Protein AF-A0A3P2A3B5-F1 (afdb_monomer)

pLDDT: mean 87.01, std 9.52, range [35.66, 97.44]

Structure (mmCIF, N/CA/C/O backbone):
data_AF-A0A3P2A3B5-F1
#
_entry.id   AF-A0A3P2A3B5-F1
#
loop_
_atom_site.group_PDB
_atom_site.id
_atom_site.type_symbol
_atom_site.label_atom_id
_atom_site.label_alt_id
_atom_site.label_comp_id
_atom_site.label_asym_id
_atom_site.label_entity_id
_atom_site.label_seq_id
_atom_site.pdbx_PDB_ins_code
_atom_site.Cartn_x
_atom_site.Cartn_y
_atom_site.Cartn_z
_atom_site.occupancy
_atom_site.B_iso_or_equiv
_atom_site.auth_seq_id
_atom_site.auth_comp_id
_atom_site.auth_asym_id
_atom_site.auth_atom_id
_atom_site.pdbx_PDB_model_num
ATOM 1 N N . MET A 1 1 ? 4.457 19.089 -6.928 1.00 35.66 1 MET A N 1
ATOM 2 C CA . MET A 1 1 ? 4.821 18.981 -5.502 1.00 35.66 1 MET A CA 1
ATOM 3 C C . MET A 1 1 ? 4.713 17.513 -5.157 1.00 35.66 1 MET A C 1
ATOM 5 O O . MET A 1 1 ? 3.643 16.968 -5.370 1.00 35.66 1 MET A O 1
ATOM 9 N N . SER A 1 2 ? 5.807 16.850 -4.789 1.00 44.03 2 SER A N 1
ATOM 10 C CA . SER A 1 2 ? 5.736 15.463 -4.327 1.00 44.03 2 SER A CA 1
ATOM 11 C C . SER A 1 2 ? 5.389 15.504 -2.839 1.00 44.03 2 SER A C 1
ATOM 13 O O . SER A 1 2 ? 6.203 16.031 -2.078 1.00 44.03 2 SER A O 1
ATOM 15 N N . SER A 1 3 ? 4.203 15.046 -2.427 1.00 58.97 3 SER A N 1
ATOM 16 C CA . SER A 1 3 ? 3.959 14.817 -0.999 1.00 58.97 3 SER A CA 1
ATOM 17 C C . SER A 1 3 ? 4.883 13.695 -0.521 1.00 58.97 3 SER A C 1
ATOM 19 O O . SER A 1 3 ? 5.291 12.830 -1.297 1.00 58.97 3 SER A O 1
ATOM 21 N N . ASN A 1 4 ? 5.340 13.778 0.721 1.00 73.75 4 ASN A N 1
ATOM 22 C CA . ASN A 1 4 ? 5.892 12.607 1.387 1.00 73.75 4 ASN A CA 1
ATOM 23 C C . ASN A 1 4 ? 4.712 11.830 1.991 1.00 73.75 4 ASN A C 1
ATOM 25 O O . ASN A 1 4 ? 3.671 12.429 2.267 1.00 73.75 4 ASN A O 1
ATOM 29 N N . GLY A 1 5 ? 4.843 10.512 2.109 1.00 86.31 5 GLY A N 1
ATOM 30 C CA . GLY A 1 5 ? 3.775 9.649 2.602 1.00 86.31 5 GLY A CA 1
ATOM 31 C C . GLY A 1 5 ? 3.899 8.206 2.123 1.00 86.31 5 GLY A C 1
ATOM 32 O O . GLY A 1 5 ? 4.906 7.806 1.524 1.00 86.31 5 GLY A O 1
ATOM 33 N N . ILE A 1 6 ? 2.848 7.429 2.383 1.00 91.50 6 ILE A N 1
ATOM 34 C CA . ILE A 1 6 ? 2.740 6.025 1.977 1.00 91.50 6 ILE A CA 1
ATOM 35 C C . ILE A 1 6 ? 1.790 5.929 0.787 1.00 91.50 6 ILE A C 1
ATOM 37 O O . ILE A 1 6 ? 0.634 6.336 0.873 1.00 91.50 6 ILE A O 1
ATOM 41 N N . TYR A 1 7 ? 2.268 5.374 -0.318 1.00 93.62 7 TYR A N 1
ATOM 42 C CA . TYR A 1 7 ? 1.495 5.182 -1.538 1.00 93.62 7 TYR A CA 1
ATOM 43 C C . TYR A 1 7 ? 1.184 3.704 -1.712 1.00 93.62 7 TYR A C 1
ATOM 45 O O . TYR A 1 7 ? 2.052 2.863 -1.493 1.00 93.62 7 TYR A O 1
ATOM 53 N N . VAL A 1 8 ? -0.046 3.383 -2.097 1.00 95.25 8 VAL A N 1
ATOM 54 C CA . VAL A 1 8 ? -0.496 2.003 -2.294 1.00 95.25 8 VAL A CA 1
ATOM 55 C C . VAL A 1 8 ? -1.197 1.892 -3.638 1.00 95.25 8 VAL A C 1
ATOM 57 O O . VAL A 1 8 ? -2.113 2.668 -3.911 1.00 95.25 8 VAL A O 1
ATOM 60 N N . TRP A 1 9 ? -0.799 0.922 -4.461 1.00 96.19 9 TRP A N 1
ATOM 61 C CA . TRP A 1 9 ? -1.444 0.629 -5.744 1.00 96.19 9 TRP A CA 1
ATOM 62 C C . TRP A 1 9 ? -1.491 -0.872 -6.035 1.00 96.19 9 TRP A C 1
ATOM 64 O O . TRP A 1 9 ? -0.758 -1.669 -5.454 1.00 96.19 9 TRP A O 1
ATOM 74 N N . ASP A 1 10 ? -2.362 -1.267 -6.961 1.00 96.81 10 ASP A N 1
ATOM 75 C CA . ASP A 1 10 ? -2.476 -2.657 -7.413 1.00 96.81 10 ASP A CA 1
ATOM 76 C C . ASP A 1 10 ? -1.319 -3.041 -8.340 1.00 96.81 10 ASP A C 1
ATOM 78 O O . ASP A 1 10 ? -1.033 -2.337 -9.311 1.00 96.81 10 ASP A O 1
ATOM 82 N N . ALA A 1 11 ? -0.702 -4.199 -8.096 1.00 96.50 11 ALA A N 1
ATOM 83 C CA . ALA A 1 11 ? 0.395 -4.738 -8.894 1.00 96.50 11 ALA A CA 1
ATOM 84 C C . ALA A 1 11 ? 0.127 -4.784 -10.413 1.00 96.50 11 ALA A C 1
ATOM 86 O O . ALA A 1 11 ? 1.076 -4.752 -11.200 1.00 96.50 11 ALA A O 1
ATOM 87 N N . LYS A 1 12 ? -1.139 -4.798 -10.859 1.00 95.44 12 LYS A N 1
ATOM 88 C CA . LYS A 1 12 ? -1.506 -4.694 -12.285 1.00 95.44 12 LYS A CA 1
ATOM 89 C C . LYS A 1 12 ? -0.997 -3.414 -12.967 1.00 95.44 12 LYS A C 1
ATOM 91 O O . LYS A 1 12 ? -0.871 -3.395 -14.189 1.00 95.44 12 LYS A O 1
ATOM 96 N N . TYR A 1 13 ? -0.702 -2.364 -12.198 1.00 94.81 13 TYR A N 1
ATOM 97 C CA . TYR A 1 13 ? -0.122 -1.106 -12.684 1.00 94.81 13 TYR A CA 1
ATOM 98 C C . TYR A 1 13 ? 1.406 -1.109 -12.748 1.00 94.81 13 TYR A C 1
ATOM 100 O O . TYR A 1 13 ? 2.000 -0.163 -13.262 1.00 94.81 13 TYR A O 1
ATOM 108 N N . GLY A 1 14 ? 2.038 -2.181 -12.273 1.00 95.62 14 GLY A N 1
ATOM 109 C CA . GLY A 1 14 ? 3.481 -2.361 -12.281 1.00 95.62 14 GLY A CA 1
ATOM 110 C C . GLY A 1 14 ? 4.005 -2.792 -10.917 1.00 95.62 14 GLY A C 1
ATOM 111 O O . GLY A 1 14 ? 3.583 -2.278 -9.880 1.00 95.62 14 GLY A O 1
ATOM 112 N N . ILE A 1 15 ? 4.964 -3.717 -10.947 1.00 97.00 15 ILE A N 1
ATOM 113 C CA . ILE A 1 15 ? 5.754 -4.137 -9.789 1.00 97.00 15 ILE A CA 1
ATOM 114 C C . ILE A 1 15 ? 7.170 -3.587 -10.005 1.00 97.00 15 ILE A C 1
ATOM 116 O O . ILE A 1 15 ? 7.829 -4.016 -10.959 1.00 97.00 15 ILE A O 1
ATOM 120 N N . PRO A 1 16 ? 7.624 -2.622 -9.190 1.00 97.00 16 PRO A N 1
ATOM 121 C CA . PRO A 1 16 ? 8.954 -2.043 -9.330 1.00 97.00 16 PRO A CA 1
ATOM 122 C C . PRO A 1 16 ? 10.035 -3.051 -8.934 1.00 97.00 16 PRO A C 1
ATOM 124 O O . PRO A 1 16 ? 9.832 -3.873 -8.040 1.00 97.00 16 PRO A O 1
ATOM 127 N N . LYS A 1 17 ? 11.199 -2.962 -9.578 1.00 96.44 17 LYS A N 1
ATOM 128 C CA . LYS A 1 17 ? 12.405 -3.720 -9.206 1.00 96.44 17 LYS A CA 1
ATOM 129 C C . LYS A 1 17 ? 13.457 -2.868 -8.508 1.00 96.44 17 LYS A C 1
ATOM 131 O O . LYS A 1 17 ? 14.402 -3.423 -7.962 1.00 96.44 17 LYS A O 1
ATOM 136 N N . THR A 1 18 ? 13.306 -1.549 -8.580 1.00 96.75 18 THR A N 1
ATOM 137 C CA . THR A 1 18 ? 14.176 -0.571 -7.929 1.00 96.75 18 THR A CA 1
ATOM 138 C C . THR A 1 18 ? 13.355 0.578 -7.360 1.00 96.75 18 THR A C 1
ATOM 140 O O . THR A 1 18 ? 12.208 0.815 -7.765 1.00 96.75 18 THR A O 1
ATOM 143 N N . TYR A 1 19 ? 13.953 1.338 -6.450 1.00 95.00 19 TYR A N 1
ATOM 144 C CA . TYR A 1 19 ? 13.339 2.520 -5.855 1.00 95.00 19 TYR A CA 1
ATOM 145 C C . TYR A 1 19 ? 13.008 3.586 -6.911 1.00 95.00 19 TYR A C 1
ATOM 147 O O . TYR A 1 19 ? 11.932 4.187 -6.907 1.00 95.00 19 TYR A O 1
ATOM 155 N N . GLU A 1 20 ? 13.899 3.782 -7.887 1.00 95.19 20 GLU A N 1
ATOM 156 C CA . GLU A 1 20 ? 13.670 4.721 -8.988 1.00 95.19 20 GLU A CA 1
ATOM 157 C C . GLU A 1 20 ? 12.496 4.285 -9.883 1.00 95.19 20 GLU A C 1
ATOM 159 O O . GLU A 1 20 ? 11.712 5.123 -10.341 1.00 95.19 20 GLU A O 1
ATOM 164 N N . GLU A 1 21 ? 12.339 2.980 -10.127 1.00 97.00 21 GLU A N 1
ATOM 165 C CA . GLU A 1 21 ? 11.176 2.451 -10.844 1.00 97.00 21 GLU A CA 1
ATOM 166 C C . GLU A 1 21 ? 9.877 2.691 -10.070 1.00 97.00 21 GLU A C 1
ATOM 168 O O . GLU A 1 21 ? 8.880 3.067 -10.687 1.00 97.00 21 GLU A O 1
ATOM 1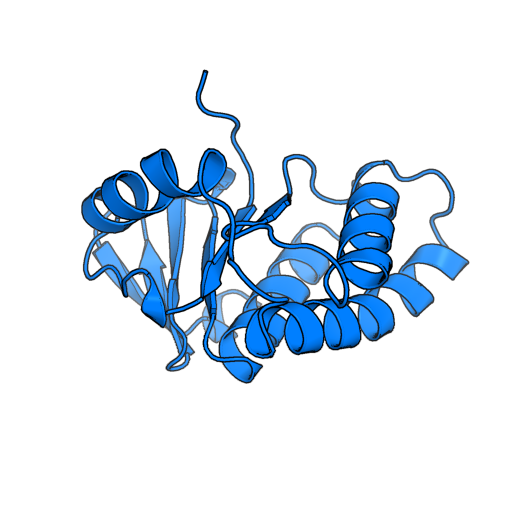73 N N . ALA A 1 22 ? 9.887 2.556 -8.740 1.00 95.88 22 ALA A N 1
ATOM 174 C CA . ALA A 1 22 ? 8.717 2.843 -7.912 1.00 95.88 22 ALA A CA 1
ATOM 175 C C . ALA A 1 22 ? 8.251 4.299 -8.076 1.00 95.88 22 ALA A C 1
ATOM 177 O O . ALA A 1 22 ? 7.066 4.530 -8.308 1.00 95.88 22 ALA A O 1
ATOM 178 N N . ILE A 1 23 ? 9.172 5.272 -8.085 1.00 93.31 23 ILE A N 1
ATOM 179 C CA . ILE A 1 23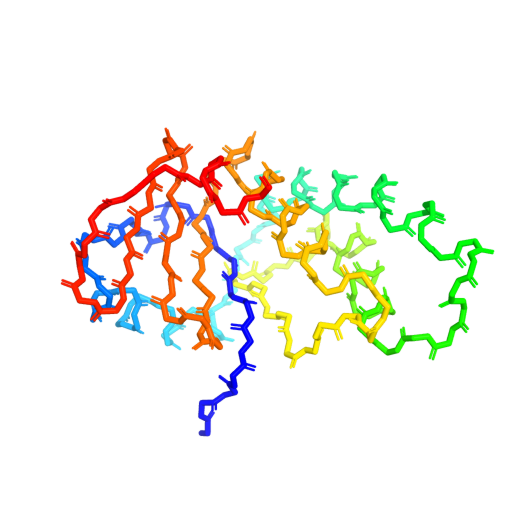 ? 8.851 6.690 -8.346 1.00 93.31 23 ILE A CA 1
ATOM 180 C C . ILE A 1 23 ? 8.229 6.873 -9.737 1.00 93.31 23 ILE A C 1
ATOM 182 O O . ILE A 1 23 ? 7.235 7.587 -9.893 1.00 93.31 23 ILE A O 1
ATOM 186 N N . LYS A 1 24 ? 8.819 6.248 -10.765 1.00 94.31 24 LYS A N 1
ATOM 187 C CA . LYS A 1 24 ? 8.344 6.361 -12.154 1.00 94.31 24 LYS A CA 1
ATOM 188 C C . LYS A 1 24 ? 6.954 5.758 -12.341 1.00 94.31 24 LYS A C 1
ATOM 190 O O . LYS A 1 24 ? 6.186 6.287 -13.142 1.00 94.31 24 LYS A O 1
ATOM 195 N N . ILE A 1 25 ? 6.651 4.674 -11.626 1.00 94.44 25 ILE A N 1
ATOM 196 C CA . ILE A 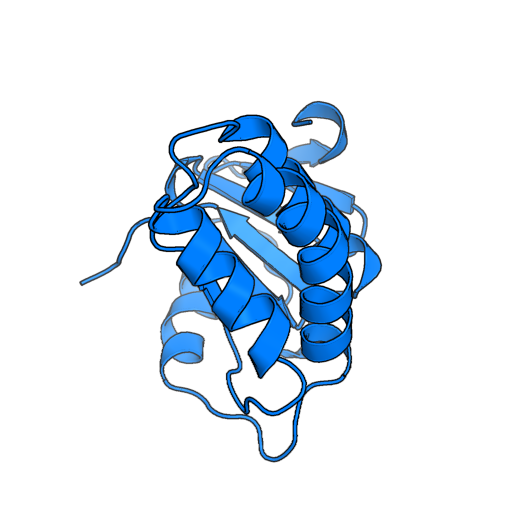1 25 ? 5.334 4.035 -11.633 1.00 94.44 25 ILE A CA 1
ATOM 197 C C . ILE A 1 25 ? 4.333 4.894 -10.869 1.00 94.44 25 ILE A C 1
ATOM 199 O O . ILE A 1 25 ? 3.297 5.209 -11.438 1.00 94.44 25 ILE A O 1
ATOM 203 N N . SER A 1 26 ? 4.633 5.305 -9.633 1.00 92.44 26 SER A N 1
ATOM 204 C CA . SER A 1 26 ? 3.661 5.969 -8.752 1.00 92.44 26 SER A CA 1
ATOM 205 C C . SER A 1 26 ? 3.224 7.341 -9.288 1.00 92.44 26 SER A C 1
ATOM 207 O O . SER A 1 26 ? 2.038 7.660 -9.314 1.00 92.44 26 SER A O 1
ATOM 209 N N . TYR A 1 27 ? 4.161 8.139 -9.817 1.00 89.19 27 TYR A N 1
ATOM 210 C CA . TYR A 1 27 ? 3.901 9.520 -10.237 1.00 89.19 27 TYR A CA 1
ATOM 211 C C . TYR A 1 27 ? 2.700 9.705 -11.193 1.00 89.19 27 TYR A C 1
ATOM 213 O O . TYR A 1 27 ? 1.862 10.573 -10.930 1.00 89.19 27 TYR A O 1
ATOM 221 N N . PRO A 1 28 ? 2.560 8.941 -12.297 1.00 89.38 28 PRO A N 1
ATOM 222 C CA . PRO A 1 28 ? 1.391 9.051 -13.169 1.00 89.38 28 PRO A CA 1
ATOM 223 C C . PRO A 1 28 ? 0.088 8.500 -12.562 1.00 89.38 28 PRO A C 1
ATOM 225 O O . PRO A 1 28 ? -0.988 8.892 -13.024 1.00 89.38 28 PRO A O 1
ATOM 228 N N . LEU A 1 29 ? 0.136 7.615 -11.556 1.00 90.94 29 LEU A N 1
ATOM 229 C CA . LEU A 1 29 ? -1.064 6.953 -11.020 1.00 90.94 29 LEU A CA 1
ATOM 230 C C . LEU A 1 29 ? -1.978 7.902 -10.248 1.00 90.94 29 LEU A C 1
ATOM 232 O O . LEU A 1 29 ? -3.198 7.763 -10.346 1.00 90.94 29 LEU A O 1
ATOM 236 N N . GLY A 1 30 ? -1.427 8.912 -9.571 1.00 84.12 30 GLY A N 1
ATOM 237 C CA . GLY A 1 30 ? -2.216 9.895 -8.820 1.00 84.12 30 GLY A CA 1
ATOM 238 C C . GLY A 1 30 ? -3.244 10.672 -9.664 1.00 84.12 30 GLY A C 1
ATOM 239 O O . GLY A 1 30 ? -4.209 11.213 -9.124 1.00 84.12 30 GLY A O 1
ATOM 240 N N . GLY A 1 31 ? -3.076 10.712 -10.993 1.00 82.06 31 GLY A N 1
ATOM 241 C CA . GLY A 1 31 ? -4.020 11.330 -11.934 1.00 82.06 31 GLY A CA 1
ATOM 242 C C . GLY A 1 31 ? -4.970 10.354 -12.640 1.00 82.06 31 GLY A C 1
ATOM 243 O O . GLY A 1 31 ? -5.855 10.801 -13.375 1.00 82.06 31 GLY A O 1
ATOM 244 N N . TYR A 1 32 ? -4.796 9.043 -12.457 1.00 87.12 32 TYR A N 1
ATOM 245 C CA . TYR A 1 32 ? -5.533 8.013 -13.189 1.00 87.12 32 TYR A CA 1
ATOM 246 C C . TYR A 1 32 ? -6.762 7.527 -12.409 1.00 87.12 32 TYR A C 1
ATOM 248 O O . TYR A 1 32 ? -6.795 7.540 -11.176 1.00 87.12 32 TYR A O 1
ATOM 256 N N . LYS A 1 33 ? -7.795 7.094 -13.139 1.00 90.25 33 LYS A N 1
ATOM 257 C CA . LYS A 1 33 ? -9.000 6.492 -12.560 1.00 90.25 33 LYS A CA 1
ATOM 258 C C . LYS A 1 33 ? -9.295 5.151 -13.212 1.00 90.25 33 LYS A C 1
ATOM 260 O O . LYS A 1 33 ? -9.162 5.004 -14.424 1.00 90.25 33 LYS A O 1
ATOM 265 N N . GLU A 1 34 ? -9.730 4.205 -12.396 1.00 90.56 34 GLU A N 1
ATOM 266 C CA . GLU A 1 34 ? -10.294 2.937 -12.838 1.00 90.56 34 GLU A CA 1
ATOM 267 C C . GLU A 1 34 ? -11.638 3.160 -13.547 1.00 90.56 34 GLU A C 1
ATOM 269 O O . GLU A 1 34 ? -12.345 4.137 -13.286 1.00 90.56 34 GLU A O 1
ATOM 274 N N . ALA A 1 35 ? -12.017 2.227 -14.418 1.00 90.94 35 ALA A N 1
ATOM 275 C CA . ALA A 1 35 ? -13.365 2.197 -14.987 1.00 90.94 35 ALA A CA 1
ATOM 276 C C . ALA A 1 35 ? -14.401 1.649 -13.986 1.00 90.94 35 ALA A C 1
ATOM 278 O O . ALA A 1 35 ? -15.559 2.060 -14.010 1.00 90.94 35 ALA A O 1
ATOM 279 N N . GLU A 1 36 ? -13.973 0.747 -13.099 1.00 91.69 36 GLU A N 1
ATOM 280 C CA . GLU A 1 36 ? -14.789 0.085 -12.079 1.00 91.69 36 GLU A CA 1
ATOM 281 C C . GLU A 1 36 ? -13.989 -0.054 -10.772 1.00 91.69 36 GLU A C 1
ATOM 283 O O . GLU A 1 36 ? -12.757 -0.039 -10.819 1.00 91.69 36 GLU A O 1
ATOM 288 N N . PRO A 1 37 ? -14.637 -0.181 -9.598 1.00 91.06 37 PRO A N 1
ATOM 289 C CA . PRO A 1 37 ? -13.922 -0.331 -8.333 1.00 91.06 37 PRO A CA 1
ATOM 290 C C . PRO A 1 37 ? -12.953 -1.516 -8.353 1.00 91.06 37 PRO A C 1
ATOM 292 O O . PRO A 1 37 ? -13.307 -2.625 -8.757 1.00 91.06 37 PRO A O 1
ATOM 295 N N . ASN A 1 38 ? -11.724 -1.289 -7.891 1.00 93.38 38 ASN A N 1
ATOM 296 C CA . ASN A 1 38 ? -10.701 -2.322 -7.878 1.00 93.38 38 ASN A CA 1
ATOM 297 C C . ASN A 1 38 ? -10.924 -3.291 -6.693 1.00 93.38 38 ASN A C 1
ATOM 299 O O . ASN A 1 38 ? -10.930 -2.850 -5.541 1.00 93.38 38 ASN A O 1
ATOM 303 N N . PRO A 1 39 ? -11.074 -4.609 -6.937 1.00 93.81 39 PRO A N 1
ATOM 304 C CA . PRO A 1 39 ? -11.380 -5.574 -5.882 1.00 93.81 39 PRO A CA 1
ATOM 305 C C . PRO A 1 39 ? -10.247 -5.745 -4.858 1.00 93.81 39 PRO A C 1
ATOM 307 O O . PRO A 1 39 ? -10.532 -5.923 -3.676 1.00 93.81 39 PRO A O 1
ATOM 310 N N . HIS A 1 40 ? -8.980 -5.652 -5.271 1.00 95.31 40 HIS A N 1
ATOM 311 C CA . HIS A 1 40 ? -7.830 -5.729 -4.366 1.00 95.31 40 HIS A CA 1
ATOM 312 C C . HIS A 1 40 ? -7.757 -4.505 -3.448 1.00 95.31 40 HIS A C 1
ATOM 314 O O . HIS A 1 40 ? -7.561 -4.629 -2.241 1.00 95.31 40 HIS A O 1
ATOM 320 N N . MET A 1 41 ? -8.006 -3.320 -4.006 1.00 93.62 41 MET A N 1
ATOM 321 C CA . MET A 1 41 ? -8.080 -2.062 -3.258 1.00 93.62 41 MET A CA 1
ATOM 322 C C . MET A 1 41 ? -9.262 -2.029 -2.280 1.00 93.62 41 MET A C 1
ATOM 324 O O . MET A 1 41 ? -9.132 -1.571 -1.142 1.00 93.62 41 MET A O 1
ATOM 328 N N . ALA A 1 42 ? -10.417 -2.551 -2.698 1.00 92.25 42 ALA A N 1
ATOM 329 C CA . ALA A 1 42 ? -11.583 -2.700 -1.836 1.00 92.25 42 ALA A CA 1
ATOM 330 C C . ALA A 1 42 ? -11.288 -3.643 -0.657 1.00 92.25 42 ALA A C 1
ATOM 332 O O . ALA A 1 42 ? -11.569 -3.302 0.492 1.00 92.25 42 ALA A O 1
ATOM 333 N N . ALA A 1 43 ? -10.672 -4.798 -0.926 1.00 93.00 43 ALA A N 1
ATOM 334 C CA . ALA A 1 43 ? -10.292 -5.765 0.101 1.00 93.00 43 ALA A CA 1
ATOM 335 C C . ALA A 1 43 ? -9.204 -5.225 1.049 1.00 93.00 43 ALA A C 1
ATOM 337 O O . ALA A 1 43 ? -9.257 -5.472 2.256 1.00 93.00 43 ALA A O 1
ATOM 338 N N . PHE A 1 44 ? -8.269 -4.421 0.537 1.00 93.69 44 PHE A N 1
ATOM 339 C CA . PHE A 1 44 ? -7.311 -3.673 1.349 1.00 93.69 44 PHE A CA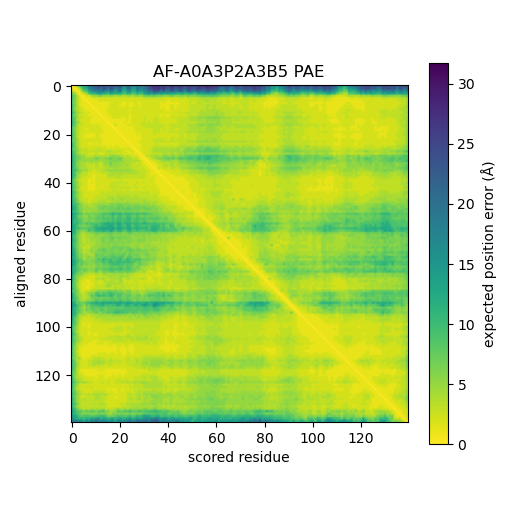 1
ATOM 340 C C . PHE A 1 44 ? -8.004 -2.714 2.321 1.00 93.69 44 PHE A C 1
ATOM 342 O O . PHE A 1 44 ? -7.741 -2.773 3.521 1.00 93.69 44 PHE A O 1
ATOM 349 N N . GLY A 1 45 ? -8.935 -1.882 1.843 1.00 91.38 45 GLY A N 1
ATOM 350 C CA . GLY A 1 45 ? -9.664 -0.968 2.727 1.00 91.38 45 GLY A CA 1
ATOM 351 C C . GLY A 1 45 ? -10.520 -1.694 3.767 1.00 91.38 45 GLY A C 1
ATOM 352 O O . GLY A 1 45 ? -10.550 -1.272 4.921 1.00 91.38 45 GLY A O 1
ATOM 353 N N . ALA A 1 46 ? -11.128 -2.831 3.409 1.00 89.88 46 ALA A N 1
ATOM 354 C CA . ALA A 1 46 ? -11.862 -3.665 4.360 1.00 89.88 46 ALA A CA 1
ATOM 355 C C . ALA A 1 46 ? -10.967 -4.166 5.508 1.00 89.88 46 ALA A C 1
ATOM 357 O O . ALA A 1 46 ? -11.376 -4.094 6.664 1.00 89.88 46 ALA A O 1
ATOM 358 N N . LYS A 1 47 ? -9.730 -4.596 5.214 1.00 89.38 47 LYS A N 1
ATOM 359 C CA . LYS A 1 47 ? -8.757 -4.976 6.254 1.00 89.38 47 LYS A CA 1
ATOM 360 C C . LYS A 1 47 ? -8.293 -3.789 7.079 1.00 89.38 47 LYS A C 1
ATOM 362 O O . LYS A 1 47 ? -8.237 -3.878 8.300 1.00 89.38 47 LYS A O 1
ATOM 367 N N . MET A 1 48 ? -8.009 -2.658 6.437 1.00 89.12 48 MET A N 1
ATOM 368 C CA . MET A 1 48 ? -7.655 -1.434 7.157 1.00 89.12 48 MET A CA 1
ATOM 369 C C . MET A 1 48 ? -8.761 -1.023 8.138 1.00 89.12 48 MET A C 1
ATOM 371 O O . MET A 1 48 ? -8.451 -0.624 9.258 1.00 89.12 48 MET A O 1
ATOM 375 N N . ALA A 1 49 ? -10.039 -1.197 7.778 1.00 85.62 49 ALA A N 1
ATOM 376 C CA . ALA A 1 49 ? -11.172 -0.914 8.662 1.00 85.62 49 ALA A CA 1
ATOM 377 C C . ALA A 1 49 ? -11.117 -1.698 9.984 1.00 85.62 49 ALA A C 1
ATOM 379 O O . ALA A 1 49 ? -11.541 -1.172 11.014 1.00 85.62 49 ALA A O 1
ATOM 380 N N . GLU A 1 50 ? -10.618 -2.938 9.968 1.00 84.31 50 GLU A N 1
ATOM 381 C CA . GLU A 1 50 ? -10.469 -3.767 11.170 1.00 84.31 50 GLU A CA 1
ATOM 382 C C . GLU A 1 50 ? -9.445 -3.148 12.130 1.00 84.31 50 GLU A C 1
ATOM 384 O O . GLU A 1 50 ? -9.758 -2.947 13.303 1.00 84.31 50 GLU A O 1
ATOM 389 N N . TYR A 1 51 ? -8.280 -2.740 11.615 1.00 79.62 51 TYR A N 1
ATOM 390 C CA . TYR A 1 51 ? -7.220 -2.099 12.402 1.00 79.62 51 TYR A CA 1
ATOM 391 C C . TYR A 1 51 ? -7.620 -0.714 12.926 1.00 79.62 51 TYR A C 1
ATOM 393 O O . TYR A 1 51 ? -7.390 -0.383 14.090 1.00 79.62 51 TYR A O 1
ATOM 401 N N . ILE A 1 52 ? -8.244 0.105 12.078 1.00 82.25 52 ILE A N 1
ATOM 402 C CA . ILE A 1 52 ? -8.620 1.479 12.434 1.00 82.25 52 ILE A CA 1
ATOM 403 C C . ILE A 1 52 ? -9.743 1.481 13.462 1.00 82.25 52 ILE A C 1
ATOM 405 O O . ILE A 1 52 ? -9.743 2.333 14.342 1.00 82.25 52 ILE A O 1
ATOM 409 N N . ARG A 1 53 ? -10.696 0.542 13.390 1.00 81.62 53 ARG A N 1
ATOM 410 C CA . ARG A 1 53 ? -11.826 0.504 14.328 1.00 81.62 53 ARG A CA 1
ATOM 411 C C . ARG A 1 53 ? -11.360 0.382 15.775 1.00 81.62 53 ARG A C 1
ATOM 413 O O . ARG A 1 53 ? -11.952 1.021 16.637 1.00 81.62 53 ARG A O 1
ATOM 420 N N . GLU A 1 54 ? -10.332 -0.419 16.036 1.00 80.00 54 GLU A N 1
ATOM 421 C CA . GLU A 1 54 ? -9.756 -0.543 17.377 1.00 80.00 54 GLU A CA 1
ATOM 422 C C . GLU A 1 54 ? -9.012 0.735 17.781 1.00 80.00 54 GLU A C 1
ATOM 424 O O . GLU A 1 54 ? -9.259 1.261 18.861 1.00 80.00 54 GLU A O 1
ATOM 429 N N . ALA A 1 55 ? -8.174 1.294 16.902 1.00 80.00 55 ALA A N 1
ATOM 430 C CA . ALA A 1 55 ? -7.429 2.525 17.188 1.00 80.00 55 ALA A CA 1
ATOM 431 C C . ALA A 1 55 ? -8.346 3.746 17.414 1.00 80.00 55 ALA A C 1
ATOM 433 O O . ALA A 1 55 ? -8.123 4.540 18.330 1.00 80.00 55 ALA A O 1
ATOM 434 N N . TRP A 1 56 ? -9.415 3.870 16.625 1.00 80.31 56 TRP A N 1
ATOM 435 C CA . TRP A 1 56 ? -10.376 4.973 16.689 1.00 80.31 56 TRP A CA 1
ATOM 436 C C . TRP A 1 56 ? -11.124 5.031 18.024 1.00 80.31 56 TRP A C 1
ATOM 438 O O . TRP A 1 56 ? -11.490 6.111 18.473 1.00 80.31 56 TRP A O 1
ATOM 448 N N . GLN A 1 57 ? -11.313 3.891 18.701 1.00 81.00 57 GLN A N 1
ATOM 449 C CA . GLN A 1 57 ? -11.945 3.858 20.028 1.00 81.00 57 GLN A CA 1
ATOM 450 C C . GLN A 1 57 ? -11.142 4.610 21.097 1.00 81.00 57 GLN A C 1
ATOM 452 O O . GLN A 1 57 ? -11.719 5.020 22.103 1.00 81.00 57 GLN A O 1
ATOM 457 N N . PHE A 1 58 ? -9.831 4.780 20.903 1.00 80.44 58 PHE A N 1
ATOM 458 C CA . PHE A 1 58 ? -8.931 5.370 21.897 1.00 80.44 58 PHE A CA 1
ATOM 459 C C . PHE A 1 58 ? -8.357 6.727 21.481 1.00 80.44 58 PHE A C 1
ATOM 461 O O . PHE A 1 58 ? -7.981 7.511 22.353 1.00 80.44 58 PHE A O 1
ATOM 468 N N . TYR A 1 59 ? -8.293 7.011 20.179 1.00 80.31 59 TYR A N 1
ATOM 469 C CA . TYR A 1 59 ? -7.586 8.169 19.623 1.00 80.31 59 TYR A CA 1
ATOM 470 C C . TYR A 1 59 ? -8.464 8.987 18.662 1.00 80.31 59 TYR A C 1
ATOM 472 O O . TYR A 1 59 ? -8.047 9.342 17.561 1.00 80.31 59 TYR A O 1
ATOM 480 N N . GLU A 1 60 ? -9.701 9.274 19.068 1.00 76.50 60 GLU A N 1
ATOM 481 C CA . GLU A 1 60 ? -10.604 10.144 18.308 1.00 76.50 60 GLU A CA 1
ATOM 482 C C . GLU A 1 60 ? -9.994 11.551 18.128 1.00 76.50 60 GLU A C 1
ATOM 484 O O . GLU A 1 60 ? -9.494 12.150 19.082 1.00 76.50 60 GLU A O 1
ATOM 489 N N . GLY A 1 61 ? -10.032 12.077 16.897 1.00 77.75 61 GLY A N 1
ATOM 490 C CA . GLY A 1 61 ? -9.467 13.388 16.541 1.00 77.75 61 GLY A CA 1
ATOM 491 C C . GLY A 1 61 ? -8.044 13.362 15.965 1.00 77.75 61 GLY A C 1
ATOM 492 O O . GLY A 1 61 ? -7.491 14.424 15.687 1.00 77.75 61 GLY A O 1
ATOM 493 N N . ASP A 1 62 ? -7.450 12.183 15.767 1.00 84.50 62 ASP A N 1
ATOM 494 C CA . ASP A 1 62 ? -6.200 12.031 15.016 1.00 84.50 62 ASP A CA 1
ATOM 495 C C . ASP A 1 62 ? -6.466 12.111 13.495 1.00 84.50 62 ASP A C 1
ATOM 497 O O . ASP A 1 62 ? -7.153 11.256 12.928 1.00 84.50 62 ASP A O 1
ATOM 501 N N . GLU A 1 63 ? -5.919 13.140 12.834 1.00 83.38 63 GLU A N 1
ATOM 502 C CA . GLU A 1 63 ? -6.099 13.394 11.390 1.00 83.38 63 GLU A CA 1
ATOM 503 C C . GLU A 1 63 ? -5.599 12.229 10.512 1.00 83.38 63 GLU A C 1
ATOM 505 O O . GLU A 1 63 ? -6.198 11.910 9.479 1.00 83.38 63 GLU A O 1
ATOM 510 N N . GLY A 1 64 ? -4.534 11.545 10.943 1.00 81.38 64 GLY A N 1
ATOM 511 C CA . GLY A 1 64 ? -4.015 10.362 10.268 1.00 81.38 64 GLY A CA 1
ATOM 512 C C . GLY A 1 64 ? -5.013 9.211 10.345 1.00 81.38 64 GLY A C 1
ATOM 513 O O . GLY A 1 64 ? -5.330 8.604 9.321 1.00 81.38 64 GLY A O 1
ATOM 514 N N . LEU A 1 65 ? -5.588 8.941 11.522 1.00 82.81 65 LEU A N 1
ATOM 515 C CA . LEU A 1 65 ? -6.633 7.917 11.658 1.00 82.81 65 LEU A CA 1
ATOM 516 C C . LEU A 1 65 ? -7.902 8.263 10.866 1.00 82.81 65 LEU A C 1
ATOM 518 O O . LEU A 1 65 ? -8.514 7.358 10.296 1.00 82.81 65 LEU A O 1
ATOM 522 N N . GLU A 1 66 ? -8.279 9.540 10.771 1.00 83.94 66 GLU A N 1
ATOM 523 C CA . GLU A 1 66 ? -9.432 9.978 9.971 1.00 83.94 66 GLU A CA 1
ATOM 524 C C . GLU A 1 66 ? -9.208 9.704 8.476 1.00 83.94 66 GLU A C 1
ATOM 526 O O . GLU A 1 66 ? -10.077 9.151 7.795 1.00 83.94 66 GLU A O 1
ATOM 531 N N . MET A 1 67 ? -8.012 10.002 7.959 1.00 83.38 67 MET A N 1
ATOM 532 C CA . MET A 1 67 ? -7.628 9.672 6.582 1.00 83.38 67 MET A CA 1
ATOM 533 C C . MET A 1 67 ? -7.743 8.169 6.310 1.00 83.38 67 MET A C 1
ATOM 535 O O . MET A 1 67 ? -8.264 7.746 5.275 1.00 83.38 67 MET A O 1
ATOM 539 N N . CYS A 1 68 ? -7.306 7.356 7.266 1.00 80.81 68 CYS A N 1
ATOM 540 C CA . CYS A 1 68 ? -7.380 5.908 7.169 1.00 80.81 68 CYS A CA 1
ATOM 541 C C . CYS A 1 68 ? -8.824 5.425 7.165 1.00 80.81 68 CYS A C 1
ATOM 543 O O . CYS A 1 68 ? -9.178 4.567 6.357 1.00 80.81 68 CYS A O 1
ATOM 545 N N . PHE A 1 69 ? -9.663 5.982 8.040 1.00 81.81 69 PHE A N 1
ATOM 546 C CA . PHE A 1 69 ? -11.0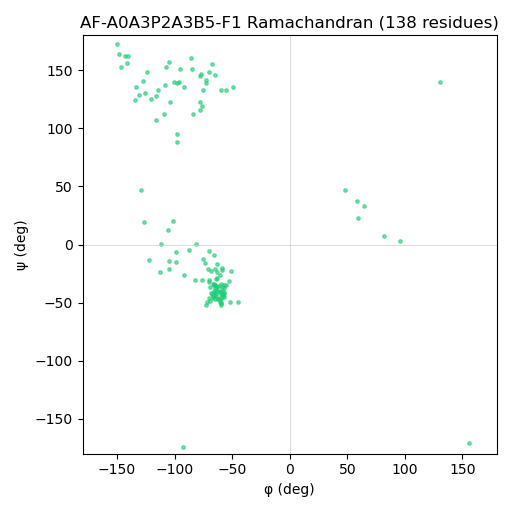81 5.654 8.109 1.00 81.81 69 PHE A CA 1
ATOM 547 C C . PHE A 1 69 ? -11.793 5.980 6.793 1.00 81.81 69 PHE A C 1
ATOM 549 O O . PHE A 1 69 ? -12.587 5.173 6.302 1.00 81.81 69 PHE A O 1
ATOM 556 N N . ASN A 1 70 ? -11.459 7.117 6.179 1.00 81.38 70 ASN A N 1
ATOM 557 C CA . ASN A 1 70 ? -11.971 7.503 4.867 1.00 81.38 70 ASN A CA 1
ATOM 558 C C . ASN A 1 70 ? -11.551 6.505 3.784 1.00 81.38 70 ASN A C 1
ATOM 560 O O . ASN A 1 70 ? -12.391 6.050 3.014 1.00 81.38 70 ASN A O 1
ATOM 564 N N . ILE A 1 71 ? -10.277 6.107 3.747 1.00 78.56 71 ILE A N 1
ATOM 565 C CA . ILE A 1 71 ? -9.798 5.093 2.797 1.00 78.56 71 ILE A CA 1
ATOM 566 C C . ILE A 1 71 ? -10.537 3.770 3.030 1.00 78.56 71 ILE A C 1
ATOM 568 O O . ILE A 1 71 ? -11.130 3.233 2.101 1.00 78.56 71 ILE A O 1
ATOM 572 N N . ALA A 1 72 ? -10.605 3.292 4.270 1.00 81.75 72 ALA A N 1
ATOM 573 C CA . ALA A 1 72 ? -11.288 2.055 4.630 1.00 81.75 72 ALA A CA 1
ATOM 574 C C . ALA A 1 72 ? -12.787 2.039 4.267 1.00 81.75 72 ALA A C 1
ATOM 576 O O . ALA A 1 72 ? -13.312 1.007 3.851 1.00 81.75 72 ALA A O 1
ATOM 577 N N . SER A 1 73 ? -13.471 3.176 4.404 1.00 78.12 73 SER A N 1
ATOM 578 C CA . SER A 1 73 ? -14.912 3.298 4.143 1.00 78.12 73 SER A CA 1
ATOM 579 C C . SER A 1 73 ? -15.240 3.481 2.660 1.00 78.12 73 SER A C 1
ATOM 581 O O . SER A 1 73 ? -16.297 3.046 2.197 1.00 78.12 73 SER A O 1
ATOM 583 N N . GLU A 1 74 ? -14.338 4.105 1.902 1.00 81.25 74 GLU A N 1
ATOM 584 C CA . GLU A 1 74 ? -14.605 4.541 0.532 1.00 81.25 74 GLU A CA 1
ATOM 585 C C . GLU A 1 74 ? -13.948 3.652 -0.534 1.00 81.25 74 GLU A C 1
ATOM 587 O O . GLU A 1 74 ? -14.427 3.632 -1.671 1.00 81.25 74 GLU A O 1
ATOM 592 N N . THR A 1 75 ? -12.899 2.873 -0.221 1.00 80.75 75 THR A N 1
ATOM 593 C CA . THR A 1 75 ? -12.168 2.084 -1.240 1.00 80.75 75 THR A CA 1
ATOM 594 C C . THR A 1 75 ? -13.063 1.156 -2.053 1.00 80.75 75 THR A C 1
ATOM 596 O O . THR A 1 75 ? -12.855 1.008 -3.252 1.00 80.75 75 THR A O 1
ATOM 599 N N . ALA A 1 76 ? -14.107 0.592 -1.443 1.00 82.81 76 ALA A N 1
ATOM 600 C CA . ALA A 1 76 ? -15.060 -0.286 -2.119 1.00 82.81 76 ALA A CA 1
ATOM 601 C C . ALA A 1 76 ? -15.862 0.399 -3.245 1.00 82.81 76 ALA A C 1
ATOM 603 O O . ALA A 1 76 ? -16.482 -0.278 -4.063 1.00 82.81 76 ALA A O 1
ATOM 604 N N . ARG A 1 77 ? -15.893 1.736 -3.275 1.00 83.50 77 ARG A N 1
ATOM 605 C CA . ARG A 1 77 ? -16.672 2.546 -4.229 1.00 83.50 77 ARG A CA 1
ATOM 606 C C . ARG A 1 77 ? -15.810 3.511 -5.035 1.00 83.50 77 ARG A C 1
ATOM 608 O O . ARG A 1 77 ? -16.280 4.082 -6.017 1.00 83.50 77 ARG A O 1
ATOM 615 N N . MET A 1 78 ? -14.565 3.718 -4.619 1.00 85.25 78 MET A N 1
ATOM 616 C CA . MET A 1 78 ? -13.640 4.613 -5.290 1.00 85.25 78 MET A CA 1
ATOM 617 C C . MET A 1 78 ? -13.065 3.988 -6.557 1.00 85.25 78 MET A C 1
ATOM 619 O O . MET A 1 78 ? -12.780 2.799 -6.633 1.00 85.25 78 MET A O 1
ATOM 623 N N . LEU A 1 79 ? -12.819 4.857 -7.534 1.00 87.94 79 LEU A N 1
ATOM 624 C CA . LEU A 1 79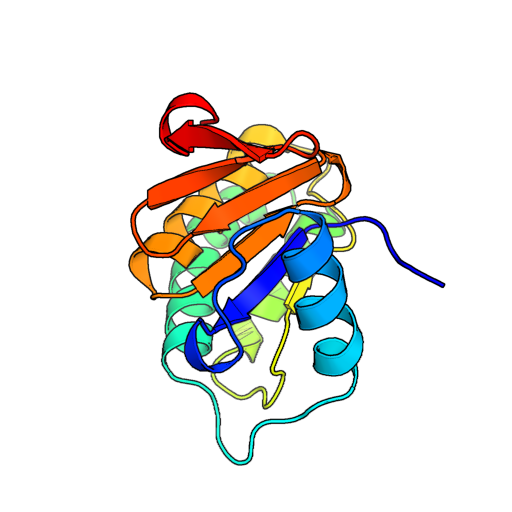 ? -12.124 4.531 -8.779 1.00 87.94 79 LEU A CA 1
ATOM 625 C C . LEU A 1 79 ? -10.663 4.999 -8.747 1.00 87.94 79 LEU A C 1
ATOM 627 O O . LEU A 1 79 ? -10.067 5.242 -9.791 1.00 87.94 79 LEU A O 1
ATOM 631 N N . LYS A 1 80 ? -10.101 5.232 -7.555 1.00 86.50 80 LYS A N 1
ATOM 632 C CA . LYS A 1 80 ? -8.704 5.650 -7.414 1.00 86.50 80 LYS A CA 1
ATOM 633 C C . LYS A 1 80 ? -7.785 4.470 -7.710 1.00 86.50 80 LYS A C 1
ATOM 635 O O . LYS A 1 80 ? -8.047 3.352 -7.282 1.00 86.50 80 LYS A O 1
ATOM 640 N N . VAL A 1 81 ? -6.708 4.761 -8.423 1.00 89.31 81 VAL A N 1
ATOM 641 C CA . VAL A 1 81 ? -5.692 3.782 -8.831 1.00 89.31 81 VAL A CA 1
ATOM 642 C C . VAL A 1 81 ? -4.554 3.697 -7.814 1.00 89.31 81 VAL A C 1
ATOM 644 O O . VAL A 1 81 ? -3.918 2.658 -7.665 1.00 89.31 81 VAL A O 1
ATOM 647 N N . GLU A 1 82 ? -4.345 4.787 -7.083 1.00 91.62 82 GLU A N 1
ATOM 648 C CA . GLU A 1 82 ? -3.366 4.923 -6.019 1.00 91.62 82 GLU A CA 1
ATOM 649 C C . GLU A 1 82 ? -4.041 5.582 -4.810 1.00 91.62 82 GLU A C 1
ATOM 651 O O . GLU A 1 82 ? -4.792 6.559 -4.946 1.00 91.62 82 GLU A O 1
ATOM 656 N N . TYR A 1 83 ? -3.781 5.044 -3.622 1.00 88.56 83 TYR A N 1
ATOM 657 C CA . TYR A 1 83 ? -4.061 5.725 -2.363 1.00 88.56 83 TYR A CA 1
ATOM 658 C C . TYR A 1 83 ? -2.783 6.324 -1.818 1.00 88.56 83 TYR A C 1
ATOM 660 O O . TYR A 1 83 ? -1.734 5.691 -1.863 1.00 88.56 83 TYR A O 1
ATOM 668 N N . CYS A 1 84 ? -2.900 7.528 -1.271 1.00 88.50 84 CYS A N 1
ATOM 669 C CA . CYS A 1 84 ? -1.815 8.202 -0.588 1.00 88.50 84 CYS A CA 1
ATOM 670 C C . CYS A 1 84 ? -2.243 8.474 0.852 1.00 88.50 84 CYS A C 1
ATOM 672 O O . CYS A 1 84 ? -3.289 9.086 1.084 1.00 88.50 84 CYS A O 1
ATOM 674 N N . PHE A 1 85 ? -1.432 8.001 1.790 1.00 87.75 85 PHE A N 1
ATOM 675 C CA . PHE A 1 85 ? -1.495 8.342 3.199 1.00 87.75 85 PHE A CA 1
ATOM 676 C C . PHE A 1 85 ? -0.454 9.438 3.443 1.00 87.75 85 PHE A C 1
ATOM 678 O O . PHE A 1 85 ? 0.710 9.149 3.717 1.00 87.75 85 PHE A O 1
ATOM 685 N N . GLU A 1 86 ? -0.856 10.698 3.260 1.00 83.19 86 GLU A N 1
ATOM 686 C CA . GLU A 1 86 ? 0.030 11.869 3.411 1.00 83.19 86 GLU A CA 1
ATOM 687 C C . GLU A 1 86 ? 0.361 12.173 4.875 1.00 83.19 86 GLU A C 1
ATOM 689 O O . GLU A 1 86 ? 1.284 12.931 5.168 1.00 83.19 86 GLU A O 1
ATOM 694 N N . GLN A 1 87 ? -0.413 11.605 5.797 1.00 77.81 87 GLN A N 1
ATOM 695 C CA . GLN A 1 87 ? -0.219 11.762 7.224 1.00 77.81 87 GLN A CA 1
ATOM 696 C C . GLN A 1 87 ? -0.335 10.406 7.907 1.00 77.81 87 GLN A C 1
ATOM 698 O O . GLN A 1 87 ? -1.348 9.715 7.783 1.00 77.81 87 GLN A O 1
ATOM 703 N N . SER A 1 88 ? 0.702 10.043 8.654 1.00 77.25 88 SER A N 1
ATOM 704 C CA . SER A 1 88 ? 0.635 8.922 9.583 1.00 77.25 88 SER A CA 1
ATOM 705 C C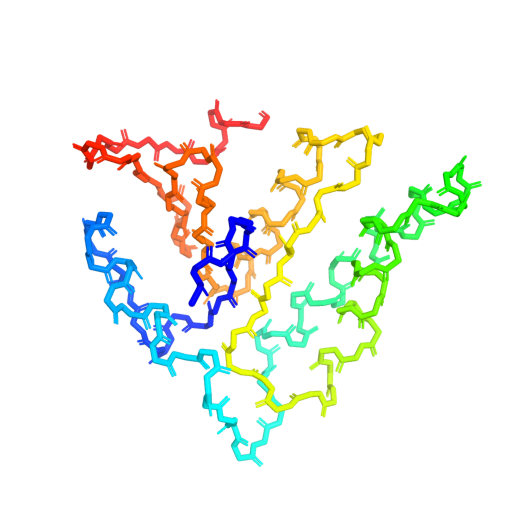 . SER A 1 88 ? -0.103 9.351 10.854 1.00 77.25 88 SER A C 1
ATOM 707 O O . SER A 1 88 ? 0.088 10.488 11.300 1.00 77.25 88 SER A O 1
ATOM 709 N N . PRO A 1 89 ? -0.878 8.453 11.484 1.00 78.06 89 PRO A N 1
ATOM 710 C CA . PRO A 1 89 ? -1.405 8.675 12.822 1.00 78.06 89 PRO A CA 1
ATOM 711 C C . PRO A 1 89 ? -0.310 9.132 13.785 1.00 78.06 89 PRO A C 1
ATOM 713 O O . PRO A 1 89 ? 0.786 8.572 13.783 1.00 78.06 89 PRO A O 1
ATOM 716 N N . GLN A 1 90 ? -0.566 10.144 14.612 1.00 79.50 90 GLN A N 1
ATOM 717 C CA . GLN A 1 90 ? 0.425 10.630 15.581 1.00 79.50 90 GLN A CA 1
ATOM 718 C C . GLN A 1 90 ? 0.712 9.571 16.645 1.00 79.50 90 GLN A C 1
ATOM 720 O O . GLN A 1 90 ? 1.838 9.442 17.126 1.00 79.50 90 GLN A O 1
ATOM 725 N N . GLN A 1 91 ? -0.314 8.797 16.989 1.00 71.94 91 GLN A N 1
ATOM 726 C CA . GLN A 1 91 ? -0.209 7.653 17.879 1.00 71.94 91 GLN A CA 1
ATOM 727 C C . GLN A 1 91 ? 0.052 6.388 17.053 1.00 71.94 91 GLN A C 1
ATOM 729 O O . GLN A 1 91 ? -0.587 6.158 16.033 1.00 71.94 91 GLN A O 1
ATOM 734 N N . CYS A 1 92 ? 0.984 5.542 17.502 1.00 70.06 92 CYS A N 1
ATOM 735 C CA . CYS A 1 92 ? 1.232 4.219 16.907 1.00 70.06 92 CYS A CA 1
ATOM 736 C C . CYS A 1 92 ? 1.755 4.216 15.449 1.00 70.06 92 CYS A C 1
ATOM 738 O O . CYS A 1 92 ? 1.477 3.273 14.711 1.00 70.06 92 CYS A O 1
ATOM 740 N N . GLN A 1 93 ? 2.560 5.210 15.049 1.00 72.62 93 GLN A N 1
ATOM 741 C CA . GLN A 1 93 ? 3.133 5.341 13.691 1.00 72.62 93 GLN A CA 1
ATOM 742 C C . GLN A 1 93 ? 3.715 4.037 13.115 1.00 72.62 93 GLN A C 1
ATOM 744 O O . GLN A 1 93 ? 3.360 3.641 12.006 1.00 72.62 93 GLN A O 1
ATOM 749 N N . ASN A 1 94 ? 4.556 3.333 13.881 1.00 74.00 94 ASN A N 1
ATOM 750 C CA . ASN A 1 94 ? 5.179 2.086 13.421 1.00 74.00 94 ASN A CA 1
ATOM 751 C C . ASN A 1 94 ? 4.139 0.975 13.204 1.00 74.00 94 ASN A C 1
ATOM 753 O O . ASN A 1 94 ? 4.146 0.303 12.176 1.00 74.00 94 ASN A O 1
ATOM 757 N N . SER A 1 95 ? 3.201 0.821 14.144 1.00 78.12 95 SER A N 1
ATOM 758 C CA . SER A 1 95 ? 2.111 -0.157 14.040 1.00 78.12 95 SER A CA 1
ATOM 759 C C . SER A 1 95 ? 1.182 0.142 12.862 1.00 78.12 95 SER A C 1
ATOM 761 O O . SER A 1 95 ? 0.603 -0.770 12.277 1.00 78.12 95 SER A O 1
ATOM 763 N N . PHE A 1 96 ? 1.042 1.415 12.502 1.00 81.25 96 PHE A N 1
ATOM 764 C CA . PHE A 1 96 ? 0.227 1.840 11.379 1.00 81.25 96 PHE A CA 1
ATOM 765 C C . PHE A 1 96 ? 0.862 1.487 10.027 1.00 81.25 96 PHE A C 1
ATOM 767 O O . PHE A 1 96 ? 0.211 0.855 9.193 1.00 81.25 96 PHE A O 1
ATOM 774 N N . ALA A 1 97 ? 2.142 1.820 9.828 1.00 83.94 97 ALA A N 1
ATOM 775 C CA . ALA A 1 97 ? 2.876 1.419 8.627 1.00 83.94 97 ALA A CA 1
ATOM 776 C C . ALA A 1 97 ? 2.875 -0.113 8.466 1.00 83.94 97 ALA A C 1
ATOM 778 O O . ALA A 1 97 ? 2.610 -0.626 7.378 1.00 83.94 97 ALA A O 1
ATOM 779 N N . ALA A 1 98 ? 3.056 -0.843 9.573 1.00 86.06 98 ALA A N 1
ATOM 780 C CA . ALA A 1 98 ? 2.961 -2.299 9.617 1.00 86.06 98 ALA A CA 1
ATOM 781 C C . ALA A 1 98 ? 1.604 -2.832 9.129 1.00 86.06 98 ALA A C 1
ATOM 783 O O . ALA A 1 98 ? 1.546 -3.778 8.340 1.00 86.06 98 ALA A O 1
ATOM 784 N N . ALA A 1 99 ? 0.508 -2.218 9.587 1.00 87.19 99 ALA A N 1
ATOM 785 C CA . ALA A 1 99 ? -0.845 -2.602 9.202 1.00 87.19 99 ALA A CA 1
ATOM 786 C C . ALA A 1 99 ? -1.095 -2.380 7.704 1.00 87.19 99 ALA A C 1
ATOM 788 O O . ALA A 1 99 ? -1.638 -3.272 7.049 1.00 87.19 99 ALA A O 1
ATOM 789 N N . ILE A 1 100 ? -0.643 -1.248 7.145 1.00 90.12 100 ILE A N 1
ATOM 790 C CA . ILE A 1 100 ? -0.733 -0.986 5.699 1.00 90.12 100 ILE A CA 1
ATOM 791 C C . ILE A 1 100 ? 0.020 -2.056 4.915 1.00 90.12 100 ILE A C 1
ATOM 793 O O . ILE A 1 100 ? -0.551 -2.651 4.003 1.00 90.12 100 ILE A O 1
ATOM 797 N N . VAL A 1 101 ? 1.285 -2.305 5.263 1.00 91.12 101 VAL A N 1
ATOM 798 C CA . VAL A 1 101 ? 2.143 -3.249 4.533 1.00 91.12 101 VAL A CA 1
ATOM 799 C C . VAL A 1 101 ? 1.537 -4.645 4.551 1.00 91.12 101 VAL A C 1
ATOM 801 O O . VAL A 1 101 ? 1.370 -5.264 3.501 1.00 91.12 101 VAL A O 1
ATOM 804 N N . ARG A 1 102 ? 1.099 -5.110 5.724 1.00 89.38 102 ARG A N 1
ATOM 805 C CA . ARG A 1 102 ? 0.433 -6.404 5.849 1.00 89.38 102 ARG A CA 1
ATOM 806 C C . ARG A 1 102 ? -0.843 -6.479 5.011 1.00 89.38 102 ARG A C 1
ATOM 808 O O . ARG A 1 102 ? -1.021 -7.433 4.253 1.00 89.38 102 ARG A O 1
ATOM 815 N N . ALA A 1 103 ? -1.725 -5.487 5.127 1.00 91.19 103 ALA A N 1
ATOM 816 C CA . ALA A 1 103 ? -2.971 -5.458 4.369 1.00 91.19 103 ALA A CA 1
ATOM 817 C C . ALA A 1 103 ? -2.710 -5.412 2.856 1.00 91.19 103 ALA A C 1
ATOM 819 O O . ALA A 1 103 ? -3.453 -6.028 2.096 1.00 91.19 103 ALA A O 1
ATOM 820 N N . ALA A 1 104 ? -1.664 -4.719 2.409 1.00 93.25 104 ALA A N 1
ATOM 821 C CA . ALA A 1 104 ? -1.283 -4.633 1.006 1.00 93.25 104 ALA A CA 1
ATOM 822 C C . ALA A 1 104 ? -0.746 -5.965 0.459 1.00 93.25 104 ALA A C 1
ATOM 824 O O . ALA A 1 104 ? -1.245 -6.440 -0.565 1.00 93.25 104 ALA A O 1
ATOM 825 N N . CYS A 1 105 ? 0.192 -6.611 1.161 1.00 90.75 105 CYS A N 1
ATOM 826 C CA . CYS A 1 105 ? 0.741 -7.911 0.761 1.00 90.75 105 CYS A CA 1
ATOM 827 C C . CYS A 1 105 ? -0.361 -8.970 0.632 1.00 90.75 105 CYS A C 1
ATOM 829 O O . CYS A 1 105 ? -0.431 -9.696 -0.357 1.00 90.75 105 CYS A O 1
ATOM 831 N N . GLU A 1 106 ? -1.288 -9.017 1.591 1.00 91.50 106 GLU A N 1
ATOM 832 C CA . GLU A 1 106 ? -2.393 -9.980 1.573 1.00 91.50 106 GLU A CA 1
ATOM 833 C C . GLU A 1 106 ? -3.443 -9.699 0.472 1.00 91.50 106 GLU A C 1
ATOM 835 O O . GLU A 1 106 ? -4.368 -10.495 0.307 1.00 91.50 106 GLU A O 1
ATOM 840 N N . ASN A 1 107 ? -3.328 -8.585 -0.261 1.00 94.31 107 ASN A N 1
ATOM 841 C CA . ASN A 1 107 ? -4.249 -8.169 -1.321 1.00 94.31 107 ASN A CA 1
ATOM 842 C C . ASN A 1 107 ? -3.546 -7.871 -2.657 1.00 94.31 107 ASN A C 1
ATOM 844 O O . ASN A 1 107 ? -4.123 -7.208 -3.510 1.00 94.31 107 ASN A O 1
ATOM 848 N N . ASN A 1 108 ? -2.326 -8.370 -2.876 1.00 96.06 108 ASN A N 1
ATOM 849 C CA . ASN A 1 108 ? -1.587 -8.187 -4.132 1.00 96.06 108 ASN A CA 1
ATOM 850 C C . ASN A 1 108 ? -1.334 -6.707 -4.509 1.00 96.06 108 ASN A C 1
ATOM 852 O O . ASN A 1 108 ? -1.391 -6.319 -5.681 1.00 96.06 108 ASN A O 1
ATOM 856 N N . LEU A 1 109 ? -1.062 -5.872 -3.504 1.00 97.06 109 LEU A N 1
ATOM 857 C CA . LEU A 1 109 ? -0.760 -4.452 -3.672 1.00 97.06 109 LEU A CA 1
ATOM 858 C C . LEU A 1 109 ? 0.726 -4.169 -3.422 1.00 97.06 109 LEU A C 1
ATOM 860 O O . LEU A 1 109 ? 1.390 -4.873 -2.661 1.00 97.06 109 LEU A O 1
ATOM 864 N N . VAL A 1 110 ? 1.231 -3.115 -4.055 1.00 97.44 110 VAL A N 1
ATOM 865 C CA . VAL A 1 110 ? 2.559 -2.548 -3.808 1.00 97.44 110 VAL A CA 1
ATOM 866 C C . VAL A 1 110 ? 2.415 -1.384 -2.834 1.00 97.44 110 VAL A C 1
ATOM 868 O O . VAL A 1 110 ? 1.477 -0.593 -2.958 1.00 97.44 110 VAL A O 1
ATOM 871 N N . VAL A 1 111 ? 3.349 -1.263 -1.890 1.00 96.44 111 VAL A N 1
ATOM 872 C CA . VAL A 1 111 ? 3.444 -0.119 -0.974 1.00 96.44 111 VAL A CA 1
ATOM 873 C C . VAL A 1 111 ? 4.751 0.614 -1.215 1.00 96.44 111 VAL A C 1
ATOM 875 O O . VAL A 1 111 ? 5.818 0.013 -1.159 1.00 96.44 111 VAL A O 1
ATOM 878 N N . PHE A 1 112 ? 4.682 1.921 -1.423 1.00 95.38 112 PHE A N 1
ATOM 879 C CA . PHE A 1 112 ? 5.838 2.795 -1.534 1.00 95.38 112 PHE A CA 1
ATOM 880 C C . PHE A 1 112 ? 5.833 3.801 -0.385 1.00 95.38 112 PHE A C 1
ATOM 882 O O . PHE A 1 112 ? 5.024 4.727 -0.349 1.00 95.38 112 PHE A O 1
ATOM 889 N N . HIS A 1 113 ? 6.731 3.606 0.574 1.00 93.00 113 HIS A N 1
ATOM 890 C CA . HIS A 1 113 ? 6.850 4.427 1.768 1.00 93.00 113 HIS A CA 1
ATOM 891 C C . HIS A 1 113 ? 7.955 5.470 1.580 1.00 93.00 113 HIS A C 1
ATOM 893 O O . HIS A 1 113 ? 9.128 5.204 1.836 1.00 93.00 113 HIS A O 1
ATOM 899 N N . ARG A 1 114 ? 7.582 6.684 1.160 1.00 89.00 114 ARG A N 1
ATOM 900 C CA . ARG A 1 114 ? 8.553 7.735 0.811 1.00 89.00 114 ARG A CA 1
ATOM 901 C C . ARG A 1 114 ? 9.299 8.318 2.005 1.00 89.00 114 ARG A C 1
ATOM 903 O O . ARG A 1 114 ? 10.442 8.710 1.843 1.00 89.00 114 ARG A O 1
ATOM 910 N N . ASP A 1 115 ? 8.691 8.363 3.189 1.00 85.75 115 ASP A N 1
ATOM 911 C CA . ASP A 1 115 ? 9.393 8.855 4.391 1.00 85.75 115 ASP A CA 1
ATOM 912 C C . ASP A 1 115 ? 10.524 7.935 4.856 1.00 85.75 115 ASP A C 1
ATOM 914 O O . ASP A 1 115 ? 11.429 8.372 5.562 1.00 85.75 115 ASP A O 1
ATOM 918 N N . MET A 1 116 ? 10.453 6.659 4.486 1.00 87.31 116 MET A N 1
ATOM 919 C CA . MET A 1 116 ? 11.391 5.629 4.929 1.00 87.31 116 MET A CA 1
ATOM 920 C C . MET A 1 116 ? 12.276 5.118 3.808 1.00 87.31 116 MET A C 1
ATOM 922 O O . MET A 1 116 ? 13.096 4.238 4.036 1.00 87.31 116 MET A O 1
ATOM 926 N N . ASP A 1 117 ? 12.088 5.667 2.610 1.00 91.81 117 ASP A N 1
ATOM 927 C CA . ASP A 1 117 ? 12.719 5.202 1.392 1.00 91.81 117 ASP A CA 1
ATOM 928 C C . ASP A 1 117 ? 12.597 3.678 1.215 1.00 91.81 117 ASP A C 1
ATOM 930 O O . ASP A 1 117 ? 13.565 3.011 0.887 1.00 91.81 117 ASP A O 1
ATOM 934 N N . CYS A 1 118 ? 11.398 3.116 1.409 1.00 93.38 118 CYS A N 1
ATOM 935 C CA . CYS A 1 118 ? 11.155 1.674 1.280 1.00 93.38 118 CYS A CA 1
ATOM 936 C C . CYS A 1 118 ? 10.042 1.358 0.281 1.00 93.38 118 CYS A C 1
ATOM 938 O O . CYS A 1 118 ? 9.053 2.088 0.168 1.00 93.38 118 CYS A O 1
ATOM 940 N N . VAL A 1 119 ? 10.160 0.214 -0.388 1.00 95.88 119 VAL A N 1
ATOM 941 C CA . VAL A 1 119 ? 9.123 -0.361 -1.246 1.00 95.88 119 VAL A CA 1
ATOM 942 C C . VAL A 1 119 ? 8.839 -1.788 -0.799 1.00 95.88 119 VAL A C 1
ATOM 944 O O . VAL A 1 119 ? 9.758 -2.589 -0.659 1.00 95.88 119 VAL A O 1
ATOM 947 N N . PHE A 1 120 ? 7.565 -2.115 -0.605 1.00 95.94 120 PHE A N 1
ATOM 948 C CA . PHE A 1 120 ? 7.096 -3.436 -0.201 1.00 95.94 120 PHE A CA 1
ATOM 949 C C . PHE A 1 120 ? 6.272 -4.059 -1.324 1.00 95.94 120 PHE A C 1
ATOM 951 O O . PHE A 1 120 ? 5.395 -3.407 -1.903 1.00 95.94 120 PHE A O 1
ATOM 958 N N . LEU A 1 121 ? 6.558 -5.321 -1.631 1.00 96.38 121 LEU A N 1
ATOM 959 C CA . LEU A 1 121 ? 5.991 -6.037 -2.763 1.00 96.38 121 LEU A CA 1
ATOM 960 C C . LEU A 1 121 ? 4.911 -7.049 -2.330 1.00 96.38 121 LEU A C 1
ATOM 962 O O . LEU A 1 121 ? 4.922 -7.546 -1.198 1.00 96.38 121 LEU A O 1
ATOM 966 N N . PRO A 1 122 ? 3.996 -7.414 -3.248 1.00 94.56 122 PRO A N 1
ATOM 967 C CA . PRO A 1 122 ? 2.963 -8.425 -3.017 1.00 94.56 122 PRO A CA 1
ATOM 968 C C . PRO A 1 122 ? 3.459 -9.779 -2.502 1.00 94.56 122 PRO A C 1
ATOM 970 O O . PRO A 1 122 ? 2.745 -10.466 -1.779 1.00 94.56 122 PRO A O 1
ATOM 973 N N . ASP A 1 123 ? 4.669 -10.182 -2.888 1.00 93.06 123 ASP A N 1
ATOM 974 C CA . ASP A 1 123 ? 5.260 -11.471 -2.518 1.00 93.06 123 ASP A CA 1
ATOM 975 C C . ASP A 1 123 ? 5.884 -11.477 -1.111 1.00 93.06 123 ASP A C 1
ATOM 977 O O . ASP A 1 123 ? 6.400 -12.501 -0.660 1.00 93.06 123 ASP A O 1
ATOM 981 N N . GLY A 1 124 ? 5.814 -10.348 -0.401 1.00 89.25 124 GLY A N 1
ATOM 982 C CA . GLY A 1 124 ? 6.375 -10.175 0.932 1.00 89.25 124 GLY A CA 1
ATOM 983 C C . GLY A 1 124 ? 7.873 -9.858 0.945 1.00 89.25 124 GLY A C 1
ATOM 984 O O . GLY A 1 124 ? 8.482 -9.820 2.018 1.00 89.25 124 GLY A O 1
ATOM 985 N N . THR A 1 125 ? 8.484 -9.628 -0.215 1.00 94.31 125 THR A N 1
ATOM 986 C CA . THR A 1 125 ? 9.810 -9.011 -0.294 1.00 94.31 125 THR A CA 1
ATOM 987 C C . THR A 1 125 ? 9.694 -7.489 -0.272 1.00 94.31 125 THR A C 1
ATOM 989 O O . THR A 1 125 ? 8.627 -6.914 -0.503 1.00 94.31 125 THR A O 1
ATOM 992 N N . ALA A 1 126 ? 10.789 -6.824 0.062 1.00 95.31 126 ALA A N 1
ATOM 993 C CA . ALA A 1 126 ? 10.893 -5.379 0.091 1.00 95.31 126 ALA A CA 1
ATOM 994 C C . ALA A 1 126 ? 12.320 -4.950 -0.261 1.00 95.31 126 ALA A C 1
ATOM 996 O O . ALA A 1 126 ? 13.247 -5.762 -0.236 1.00 95.31 126 ALA A O 1
ATOM 997 N N . PHE A 1 127 ? 12.494 -3.679 -0.601 1.00 95.75 127 PHE A N 1
ATOM 998 C CA . PHE A 1 127 ? 13.807 -3.075 -0.796 1.00 95.75 127 PHE A CA 1
ATOM 999 C C . PHE A 1 127 ? 13.809 -1.604 -0.378 1.00 95.75 127 PHE A C 1
ATOM 1001 O O . PHE A 1 127 ? 12.764 -0.948 -0.375 1.00 95.75 127 PHE A O 1
ATOM 1008 N N . ASP A 1 128 ? 14.977 -1.106 0.020 1.00 94.38 128 ASP A N 1
ATOM 1009 C CA . ASP A 1 128 ? 15.166 0.278 0.458 1.00 94.38 128 ASP A CA 1
ATOM 1010 C C . ASP A 1 128 ? 15.591 1.210 -0.697 1.00 94.38 128 ASP A C 1
ATOM 1012 O O . ASP A 1 128 ? 15.657 0.812 -1.862 1.00 94.38 128 ASP A O 1
ATOM 1016 N N . GLY A 1 129 ? 15.899 2.471 -0.383 1.00 92.38 129 GLY A N 1
ATOM 1017 C CA . GLY A 1 129 ? 16.322 3.486 -1.349 1.00 92.38 129 GLY A CA 1
ATOM 1018 C C . GLY A 1 129 ? 17.674 3.208 -2.011 1.00 92.38 129 GLY A C 1
ATOM 1019 O O . GLY A 1 129 ? 18.043 3.912 -2.950 1.00 92.38 129 GLY A O 1
ATOM 1020 N N . GLN A 1 130 ? 18.415 2.205 -1.533 1.00 94.31 130 GLN A N 1
ATOM 1021 C CA . GLN A 1 130 ? 19.660 1.706 -2.122 1.00 94.31 130 GLN A CA 1
ATOM 1022 C C . GLN A 1 130 ? 19.455 0.360 -2.835 1.00 94.31 130 GLN A C 1
ATOM 1024 O O . GLN A 1 130 ? 20.434 -0.299 -3.188 1.00 94.31 130 GLN A O 1
ATOM 1029 N N . ASP A 1 131 ? 18.199 -0.039 -3.051 1.00 94.31 131 ASP A N 1
ATOM 1030 C CA . ASP A 1 131 ? 17.788 -1.319 -3.624 1.00 94.31 131 ASP A CA 1
ATOM 1031 C C . ASP A 1 131 ? 18.270 -2.536 -2.805 1.00 94.31 131 ASP A C 1
ATOM 1033 O O . ASP A 1 131 ? 18.376 -3.653 -3.325 1.00 94.31 131 ASP A O 1
ATOM 1037 N N . GLN A 1 132 ? 18.563 -2.358 -1.510 1.00 94.69 132 GLN A N 1
ATOM 1038 C CA . GLN A 1 132 ? 18.923 -3.467 -0.635 1.00 94.69 132 GLN A CA 1
ATOM 1039 C C . GLN A 1 132 ? 17.665 -4.247 -0.255 1.00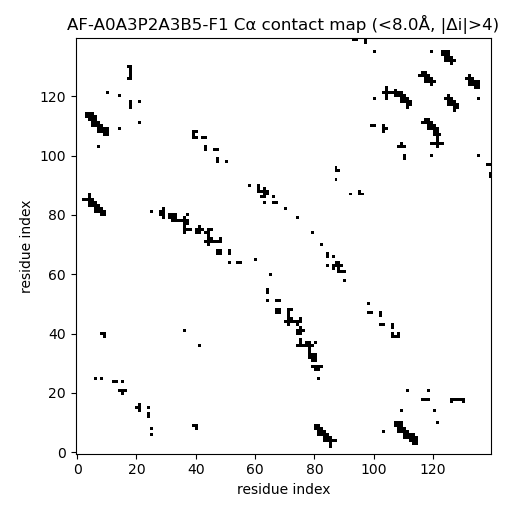 94.69 132 GLN A C 1
ATOM 1041 O O . GLN A 1 132 ? 16.754 -3.712 0.371 1.00 94.69 132 GLN A O 1
ATOM 1046 N N . ALA A 1 133 ? 17.631 -5.529 -0.620 1.00 94.19 133 ALA A N 1
ATOM 1047 C CA . ALA A 1 133 ? 16.494 -6.396 -0.349 1.00 94.19 133 ALA A CA 1
ATOM 1048 C C . ALA A 1 133 ? 16.390 -6.788 1.135 1.00 94.19 133 ALA A C 1
ATOM 1050 O O . ALA A 1 133 ? 17.395 -7.106 1.777 1.00 94.19 133 ALA A O 1
ATOM 1051 N N . PHE A 1 134 ? 15.159 -6.840 1.637 1.00 93.31 134 PHE A N 1
ATOM 1052 C CA . PHE A 1 134 ? 14.793 -7.334 2.963 1.00 93.31 134 PHE A CA 1
ATOM 1053 C C . PHE A 1 134 ? 13.378 -7.936 2.940 1.00 93.31 134 PHE A C 1
ATOM 1055 O O . PHE A 1 134 ? 12.662 -7.850 1.938 1.00 93.31 134 PHE A O 1
ATOM 1062 N N . HIS A 1 135 ? 12.959 -8.570 4.033 1.00 89.56 135 HIS A N 1
ATOM 1063 C CA . HIS A 1 135 ? 11.573 -9.009 4.209 1.00 89.56 135 HIS A CA 1
ATOM 1064 C C . HIS A 1 135 ? 10.787 -8.014 5.048 1.00 89.56 135 HIS A C 1
ATOM 1066 O O . HIS A 1 135 ? 11.272 -7.538 6.069 1.00 89.56 135 HIS A O 1
ATOM 1072 N N . TRP A 1 136 ? 9.536 -7.740 4.674 1.00 83.25 136 TRP A N 1
ATOM 1073 C CA . TRP A 1 136 ? 8.735 -6.750 5.398 1.00 83.25 136 TRP A CA 1
ATOM 1074 C C . TRP A 1 136 ? 8.517 -7.109 6.873 1.00 83.25 136 TRP A C 1
ATOM 1076 O O . TRP A 1 136 ? 8.347 -6.215 7.690 1.00 83.25 136 TRP A O 1
ATOM 1086 N N . GLN A 1 137 ? 8.558 -8.397 7.236 1.00 84.00 137 GLN A N 1
ATOM 1087 C CA . GLN A 1 137 ? 8.473 -8.833 8.632 1.00 84.00 137 GLN A CA 1
ATOM 1088 C C . GLN A 1 137 ? 9.659 -8.369 9.485 1.00 84.00 137 GLN A C 1
ATOM 1090 O O . GLN A 1 137 ? 9.543 -8.322 10.700 1.00 84.00 137 GLN A O 1
ATOM 1095 N N . GLU A 1 138 ? 10.795 -8.029 8.877 1.00 77.38 138 GLU A N 1
ATOM 1096 C CA . GLU A 1 138 ? 11.950 -7.447 9.577 1.00 77.38 138 GLU A CA 1
ATOM 1097 C C . GLU A 1 138 ? 11.715 -5.970 9.933 1.00 77.38 138 GLU A C 1
ATOM 1099 O O . GLU A 1 138 ? 12.468 -5.382 10.708 1.00 77.38 138 GLU A O 1
ATOM 1104 N N . PHE A 1 139 ? 10.666 -5.380 9.360 1.00 66.88 139 PHE A N 1
ATOM 1105 C CA . PHE A 1 139 ? 10.298 -3.982 9.491 1.00 66.88 139 PHE A CA 1
ATOM 1106 C C . PHE A 1 139 ? 9.190 -3.746 10.542 1.00 66.88 139 PHE A C 1
ATOM 1108 O O . PHE A 1 139 ? 8.979 -2.607 10.962 1.00 66.88 139 PHE A O 1
ATOM 1115 N N . VAL A 1 140 ? 8.489 -4.804 10.977 1.00 60.50 140 VAL A N 1
ATOM 1116 C CA . VAL A 1 140 ? 7.291 -4.745 11.843 1.00 60.50 140 VAL A CA 1
ATOM 1117 C C . VAL A 1 140 ? 7.437 -5.461 13.180 1.00 60.50 140 VAL A C 1
ATOM 1119 O O . VAL A 1 140 ? 8.106 -6.514 13.243 1.00 60.50 140 VAL A O 1
#

Mean predicted aligned error: 4.55 Å

Foldseek 3Di:
DDQAFKKKAACVQDDDLALVSVCVSRVVQQVDFAPFQDPLQLQLLCQLCVVLVVVCVPDPPFPLSVLSPCSSVCSNPGRRRMDTSSDAGPPPRLVRVLSSLVSQLVSRMWMQRRVQQKIAGVPQWIAGNVSHIDGCVVSD

Secondary structure (DSSP, 8-state):
----SEE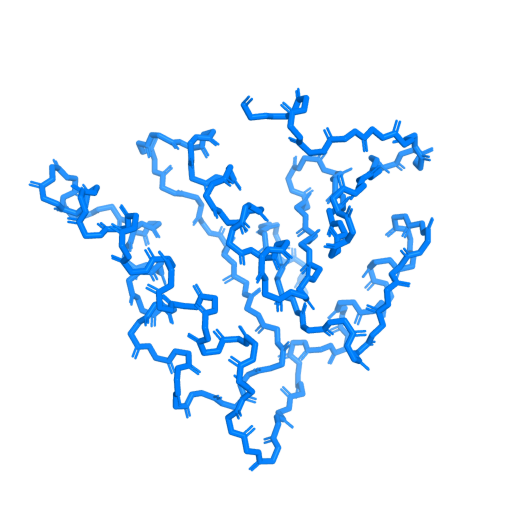EEEGGG---SSHHHHHHHHHHHTT-B-SS--HHHHHHHHHHHHHHHHHHTT-TT-HHHHHHHHHHHHTTT--BSEEEE-S--SSSHHHHHHHHHHHHHTTTEEEEETTTTEEE-TTSEEEETT--EEEGGG--

Radius of gyration: 13.98 Å; Cα contacts (8 Å, |Δi|>4): 240; chains: 1; bounding box: 36×30×37 Å

Organism: NCBI:txid153493

Sequence (140 aa):
MSSNGIYVWDAKYGIPKTYEEAIKISYPLGGYKEAEPNPHMAAFGAKMAEYIREAWQFYEGDEGLEMCFNIASETARMLKVEYCFEQSPQQCQNSFAAAIVRAACENNLVVFHRDMDCVFLPDGTAFDGQDQAFHWQEFV

Solvent-accessible surface area (backbone atoms only — not comparable to full-atom values): 7564 Å² total; per-residue (Å²): 132,85,79,57,31,39,36,39,33,51,40,92,77,59,77,63,90,39,50,68,47,40,53,66,53,52,66,64,32,76,79,44,67,48,96,57,54,47,68,44,55,20,53,26,15,53,50,46,41,60,60,46,57,62,51,48,76,78,50,74,89,37,70,21,51,51,53,49,49,50,44,24,71,40,26,66,74,34,35,69,48,44,48,74,43,71,50,70,31,86,70,59,46,68,64,49,56,39,50,52,52,53,34,27,29,80,34,50,15,33,37,40,32,57,82,72,37,34,38,40,36,42,88,48,45,24,29,31,72,82,54,52,74,49,49,54,73,82,76,94